Protein AF-A0A2X0QUR0-F1 (afdb_monomer_lite)

Sequence (118 aa):
MVNDTKPKPYYELASIKTLVNLDQFFVVNRRANNNLQDLDWDLHKLKCFILALKEEHFVNTYPECEINNGHAIINCDGYKMQFDDANLKEDKREGLEFFIKLAISNYSKALIVSFHLS

Structure (mmCIF, N/CA/C/O backbone):
data_AF-A0A2X0QUR0-F1
#
_entry.id   AF-A0A2X0QUR0-F1
#
loop_
_atom_site.group_PDB
_atom_site.id
_atom_site.type_symbol
_atom_site.label_atom_id
_atom_site.label_alt_id
_atom_site.label_comp_id
_atom_site.label_asym_id
_atom_site.label_entity_id
_atom_site.label_seq_id
_atom_site.pdbx_PDB_ins_code
_atom_site.Cartn_x
_atom_site.Cartn_y
_atom_site.Cartn_z
_atom_site.occupancy
_atom_site.B_iso_or_equiv
_atom_site.auth_seq_id
_atom_site.auth_comp_id
_atom_site.auth_asym_id
_atom_site.auth_atom_id
_atom_site.pdbx_PDB_model_num
ATOM 1 N N . MET A 1 1 ? 32.282 -2.288 14.904 1.00 39.50 1 MET A N 1
ATOM 2 C CA . MET A 1 1 ? 31.087 -1.459 15.154 1.00 39.50 1 MET A CA 1
ATOM 3 C C . MET A 1 1 ? 30.214 -1.573 13.920 1.00 39.50 1 MET A C 1
ATOM 5 O O . MET A 1 1 ? 30.566 -1.001 12.899 1.00 39.50 1 MET A O 1
ATOM 9 N N . VAL A 1 2 ? 29.180 -2.415 13.961 1.00 45.94 2 VAL A N 1
ATOM 10 C CA . VAL A 1 2 ? 28.180 -2.458 12.887 1.00 45.94 2 VAL A CA 1
ATOM 11 C C . VAL A 1 2 ? 27.308 -1.231 13.119 1.00 45.94 2 VAL A C 1
ATOM 13 O O . VAL A 1 2 ? 26.718 -1.098 14.186 1.00 45.94 2 VAL A O 1
ATOM 16 N N . ASN A 1 3 ? 27.330 -0.276 12.192 1.00 44.91 3 ASN A N 1
ATOM 17 C CA . ASN A 1 3 ? 26.359 0.808 12.209 1.00 44.91 3 ASN A CA 1
ATOM 18 C C . ASN A 1 3 ? 24.996 0.165 11.936 1.00 44.91 3 ASN A C 1
ATOM 20 O O . ASN A 1 3 ? 24.661 -0.080 10.780 1.00 44.91 3 ASN A O 1
ATOM 24 N N . ASP A 1 4 ? 24.232 -0.118 12.992 1.00 48.44 4 ASP A N 1
ATOM 25 C CA . ASP A 1 4 ? 22.816 -0.499 12.926 1.00 48.44 4 ASP A CA 1
ATOM 26 C C . ASP A 1 4 ? 21.969 0.714 12.503 1.00 48.44 4 ASP A C 1
ATOM 28 O O . ASP A 1 4 ? 21.044 1.162 13.184 1.00 48.44 4 ASP A O 1
ATOM 32 N N . THR A 1 5 ? 22.299 1.303 11.355 1.00 62.56 5 THR A N 1
ATOM 33 C CA . THR A 1 5 ? 21.381 2.185 10.650 1.00 62.56 5 THR A CA 1
ATOM 34 C C . THR A 1 5 ? 20.227 1.324 10.177 1.00 62.56 5 THR A C 1
ATOM 36 O O . THR A 1 5 ? 20.383 0.545 9.236 1.00 62.56 5 THR A O 1
ATOM 39 N N . LYS A 1 6 ? 19.071 1.466 10.840 1.00 66.81 6 LYS A N 1
ATOM 40 C CA . LYS A 1 6 ? 17.803 0.946 10.325 1.00 66.81 6 LYS A CA 1
ATOM 41 C C . LYS A 1 6 ? 17.710 1.274 8.828 1.00 66.81 6 LYS A C 1
ATOM 43 O O . LYS A 1 6 ? 18.043 2.407 8.450 1.00 66.81 6 LYS A O 1
ATOM 48 N N . PRO A 1 7 ? 17.299 0.310 7.988 1.00 84.06 7 PRO A N 1
ATOM 49 C CA . PRO A 1 7 ? 17.156 0.554 6.563 1.00 84.06 7 PRO A CA 1
ATOM 50 C C . PRO A 1 7 ? 16.227 1.749 6.349 1.00 84.06 7 PRO A C 1
ATOM 52 O O . PRO A 1 7 ? 15.282 1.959 7.107 1.00 84.06 7 PRO A O 1
ATOM 55 N N . LYS A 1 8 ? 16.542 2.573 5.353 1.00 90.81 8 LYS A N 1
ATOM 56 C CA . LYS A 1 8 ? 15.657 3.652 4.912 1.00 90.81 8 LYS A CA 1
ATOM 57 C C . LYS A 1 8 ? 14.780 3.127 3.777 1.00 90.81 8 LYS A C 1
ATOM 59 O O . LYS A 1 8 ? 15.281 2.310 3.002 1.00 90.81 8 LYS A O 1
ATOM 64 N N . PRO A 1 9 ? 13.528 3.592 3.662 1.00 95.19 9 PRO A N 1
ATOM 65 C CA . PRO A 1 9 ? 12.679 3.221 2.540 1.00 95.19 9 PRO A CA 1
ATOM 66 C C . PRO A 1 9 ? 13.304 3.662 1.210 1.00 95.19 9 PRO A C 1
ATOM 68 O O . PRO A 1 9 ? 13.986 4.690 1.141 1.00 95.19 9 PRO A O 1
ATOM 71 N N . TYR A 1 10 ? 13.069 2.884 0.155 1.00 94.00 10 TYR A N 1
ATOM 72 C CA . TYR A 1 10 ? 13.424 3.243 -1.218 1.00 94.00 10 TYR A CA 1
ATOM 73 C C . TYR A 1 10 ? 12.603 4.424 -1.735 1.00 94.00 10 TYR A C 1
ATOM 75 O O . TYR A 1 10 ? 13.085 5.184 -2.577 1.00 94.00 10 TYR A O 1
ATOM 83 N N . TYR A 1 11 ? 11.370 4.568 -1.249 1.00 93.06 11 TYR A N 1
ATOM 84 C CA . TYR A 1 11 ? 10.418 5.570 -1.699 1.00 93.06 11 TYR A CA 1
ATOM 85 C C . TYR A 1 11 ? 9.924 6.413 -0.526 1.00 93.06 11 TYR A C 1
ATOM 87 O O . TYR A 1 11 ? 9.582 5.907 0.540 1.00 93.06 11 TYR A O 1
ATOM 95 N N . GLU A 1 12 ? 9.822 7.723 -0.730 1.00 93.75 12 GLU A N 1
ATOM 96 C CA . GLU A 1 12 ? 9.197 8.593 0.263 1.00 93.75 12 GLU A CA 1
ATOM 97 C C . GLU A 1 12 ? 7.703 8.273 0.385 1.00 93.75 12 GLU A C 1
ATOM 99 O O . GLU A 1 12 ? 6.976 8.253 -0.618 1.00 93.75 12 GLU A O 1
ATOM 104 N N . LEU A 1 13 ? 7.205 8.104 1.613 1.00 93.38 13 LEU A N 1
ATOM 105 C CA . LEU A 1 13 ? 5.796 7.786 1.835 1.00 93.38 13 LEU A CA 1
ATOM 106 C C . LEU A 1 13 ? 4.873 8.893 1.305 1.00 93.38 13 LEU A C 1
ATOM 108 O O . LEU A 1 13 ? 3.792 8.609 0.791 1.00 93.38 13 LEU A O 1
ATOM 112 N N . ALA A 1 14 ? 5.307 10.155 1.363 1.00 93.75 14 ALA A N 1
ATOM 113 C CA . ALA A 1 14 ? 4.585 11.284 0.773 1.00 93.75 14 ALA A CA 1
ATOM 114 C C . ALA A 1 14 ? 4.371 11.119 -0.744 1.00 93.75 14 ALA A C 1
ATOM 116 O O . ALA A 1 14 ? 3.282 11.404 -1.255 1.00 93.75 14 ALA A O 1
ATOM 117 N N . SER A 1 15 ? 5.374 10.598 -1.457 1.00 92.50 15 SER A N 1
ATOM 118 C CA . SER A 1 15 ? 5.276 10.310 -2.890 1.00 92.50 15 SER A CA 1
ATOM 119 C C . SER A 1 15 ? 4.277 9.183 -3.155 1.00 92.50 15 SER A C 1
ATOM 121 O O . SER A 1 15 ? 3.400 9.326 -4.007 1.00 92.50 15 SER A O 1
ATOM 123 N N . ILE A 1 16 ? 4.327 8.103 -2.367 1.00 92.44 16 ILE A N 1
ATOM 124 C CA . ILE A 1 16 ? 3.357 6.998 -2.445 1.00 92.44 16 ILE A CA 1
ATOM 125 C C . ILE A 1 16 ? 1.927 7.515 -2.227 1.00 92.44 16 ILE A C 1
ATOM 127 O O . ILE A 1 16 ? 1.039 7.258 -3.040 1.00 92.44 16 ILE A O 1
ATOM 131 N N . LYS A 1 17 ? 1.699 8.286 -1.159 1.00 92.62 17 LYS A N 1
ATOM 132 C CA . LYS A 1 17 ? 0.378 8.843 -0.833 1.00 92.62 17 LYS A CA 1
ATOM 133 C C . LYS A 1 17 ? -0.142 9.783 -1.913 1.00 92.62 17 LYS A C 1
ATOM 135 O O . LYS A 1 17 ? -1.335 9.776 -2.203 1.00 92.62 17 LYS A O 1
ATOM 140 N N . THR A 1 18 ? 0.738 10.566 -2.532 1.00 92.00 18 THR A N 1
ATOM 141 C CA . THR A 1 18 ? 0.374 11.425 -3.667 1.00 92.00 18 THR A CA 1
ATOM 142 C C . THR A 1 18 ? -0.147 10.590 -4.835 1.00 92.00 18 THR A C 1
ATOM 144 O O . THR A 1 18 ? -1.208 10.893 -5.374 1.00 92.00 18 THR A O 1
ATOM 147 N N . LEU A 1 19 ? 0.538 9.498 -5.185 1.00 90.94 19 LEU A N 1
ATOM 148 C CA . LEU A 1 19 ? 0.106 8.596 -6.257 1.00 90.94 19 LEU A CA 1
ATOM 149 C C . LEU A 1 19 ? -1.233 7.920 -5.940 1.00 90.94 19 LEU A C 1
ATOM 151 O O . LEU A 1 19 ? -2.114 7.874 -6.794 1.00 90.94 19 LEU A O 1
ATOM 155 N N . VAL A 1 20 ? -1.423 7.469 -4.700 1.00 90.88 20 VAL A N 1
ATOM 156 C CA . VAL A 1 20 ? -2.686 6.868 -4.245 1.00 90.88 20 VAL A CA 1
ATOM 157 C C . VAL A 1 20 ? -3.841 7.874 -4.261 1.00 90.88 20 VAL A C 1
ATOM 159 O O . VAL A 1 20 ? -4.948 7.538 -4.677 1.00 90.88 20 VAL A O 1
ATOM 162 N N . ASN A 1 21 ? -3.605 9.128 -3.866 1.00 90.19 21 ASN A N 1
ATOM 163 C CA . ASN A 1 21 ? -4.620 10.182 -3.945 1.00 90.19 21 ASN A CA 1
ATOM 164 C C . ASN A 1 21 ? -5.055 10.479 -5.384 1.00 90.19 21 ASN A C 1
ATOM 166 O O . ASN A 1 21 ? -6.229 10.766 -5.600 1.00 90.19 21 ASN A O 1
ATOM 170 N N . LEU A 1 22 ? -4.136 10.367 -6.346 1.00 89.38 22 LEU A N 1
ATOM 171 C CA . LEU A 1 22 ? -4.403 10.517 -7.779 1.00 89.38 22 LEU A CA 1
ATOM 172 C C . LEU A 1 22 ? -4.997 9.255 -8.431 1.00 89.38 22 LEU A C 1
ATOM 174 O O . LEU A 1 22 ? -5.093 9.210 -9.656 1.00 89.38 22 LEU A O 1
ATOM 178 N N . ASP A 1 23 ? -5.329 8.225 -7.643 1.00 86.62 23 ASP A N 1
ATOM 179 C CA . ASP A 1 23 ? -5.770 6.903 -8.113 1.00 86.62 23 ASP A CA 1
ATOM 180 C C . ASP A 1 23 ? -4.776 6.253 -9.098 1.00 86.62 23 ASP A C 1
ATOM 182 O O . ASP A 1 23 ? -5.123 5.441 -9.951 1.00 86.62 23 ASP A O 1
ATOM 186 N N . GLN A 1 24 ? -3.493 6.598 -8.956 1.00 86.38 24 GLN A N 1
ATOM 187 C CA . GLN A 1 24 ? -2.373 6.065 -9.729 1.00 86.38 24 GLN A CA 1
ATOM 188 C C . GLN A 1 24 ? -1.704 4.923 -8.960 1.00 86.38 24 GLN A C 1
ATOM 190 O O . GLN A 1 24 ? -0.502 4.973 -8.679 1.00 86.38 24 GLN A O 1
ATOM 195 N N . PHE A 1 25 ? -2.501 3.914 -8.593 1.00 83.38 25 PHE A N 1
ATOM 196 C CA . PHE A 1 25 ? -2.021 2.707 -7.930 1.00 83.38 25 PHE A CA 1
ATOM 197 C C . PHE A 1 25 ? -2.761 1.443 -8.382 1.00 83.38 25 PHE A C 1
ATOM 199 O O . PHE A 1 25 ? -3.916 1.509 -8.796 1.00 83.38 25 PHE A O 1
ATOM 206 N N . PHE A 1 26 ? -2.105 0.284 -8.290 1.00 82.75 26 PHE A N 1
ATOM 207 C CA . PHE A 1 26 ? -2.729 -1.002 -8.608 1.00 82.75 26 PHE A CA 1
ATOM 208 C C . PHE A 1 26 ? -2.061 -2.193 -7.911 1.00 82.75 26 PHE A C 1
ATOM 210 O O . PHE A 1 26 ? -0.945 -2.110 -7.395 1.00 82.75 26 PHE A O 1
ATOM 217 N N . VAL A 1 27 ? -2.770 -3.321 -7.909 1.00 80.19 27 VAL A N 1
ATOM 218 C CA . VAL A 1 27 ? -2.339 -4.594 -7.319 1.00 80.19 27 VAL A CA 1
ATOM 219 C C . VAL A 1 27 ? -1.673 -5.446 -8.398 1.00 80.19 27 VAL A C 1
ATOM 221 O O . VAL A 1 27 ? -2.288 -5.722 -9.426 1.00 80.19 27 VAL A O 1
ATOM 224 N N . VAL A 1 28 ? -0.414 -5.856 -8.194 1.00 75.06 28 VAL A N 1
ATOM 225 C CA . VAL A 1 28 ? 0.398 -6.454 -9.278 1.00 75.06 28 VAL A CA 1
ATOM 226 C C . VAL A 1 28 ? 0.478 -7.970 -9.289 1.00 75.06 28 VAL A C 1
ATOM 228 O O . VAL A 1 28 ? 0.913 -8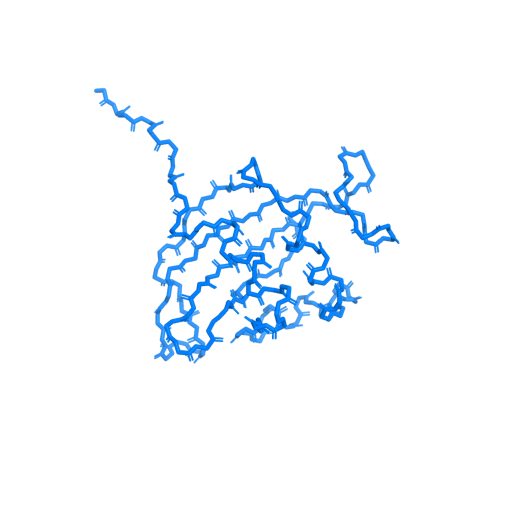.544 -10.287 1.00 75.06 28 VAL A O 1
ATOM 231 N N . ASN A 1 29 ? 0.120 -8.648 -8.201 1.00 73.06 29 ASN A N 1
ATOM 232 C CA . ASN A 1 29 ? 0.185 -10.102 -8.183 1.00 73.06 29 ASN A CA 1
ATOM 233 C C . ASN A 1 29 ? -1.111 -10.736 -7.694 1.00 73.06 29 ASN A C 1
ATOM 235 O O . ASN A 1 29 ? -1.859 -10.197 -6.877 1.00 73.06 29 ASN A O 1
ATOM 239 N N . ARG A 1 30 ? -1.354 -11.939 -8.223 1.00 78.19 30 ARG A N 1
ATOM 240 C CA . ARG A 1 30 ? -2.519 -12.753 -7.881 1.00 78.19 30 ARG A CA 1
ATOM 241 C C . ARG A 1 30 ? -2.605 -12.995 -6.378 1.00 78.19 30 ARG A C 1
ATOM 243 O O . ARG A 1 30 ? -3.699 -13.033 -5.846 1.00 78.19 30 ARG A O 1
ATOM 250 N N . ARG A 1 31 ? -1.465 -13.116 -5.691 1.00 81.50 31 ARG A N 1
ATOM 251 C CA . ARG A 1 31 ? -1.423 -13.325 -4.241 1.00 81.50 31 ARG A CA 1
ATOM 252 C C . ARG A 1 31 ? -1.982 -12.134 -3.464 1.00 81.50 31 ARG A C 1
ATOM 254 O O . ARG A 1 31 ? -2.825 -12.341 -2.610 1.00 81.50 31 ARG A O 1
ATOM 261 N N . ALA A 1 32 ? -1.559 -10.911 -3.767 1.00 81.44 32 ALA A N 1
ATOM 262 C CA . ALA A 1 32 ? -2.100 -9.708 -3.144 1.00 81.44 32 ALA A CA 1
ATOM 263 C C . ALA A 1 32 ? -3.586 -9.546 -3.474 1.00 81.44 32 ALA A C 1
ATOM 265 O O . ALA A 1 32 ? -4.362 -9.214 -2.590 1.00 81.44 32 ALA A O 1
ATOM 266 N N . ASN A 1 33 ? -3.994 -9.849 -4.711 1.00 83.44 33 ASN A N 1
ATOM 267 C CA . ASN A 1 33 ? -5.405 -9.805 -5.087 1.00 83.44 33 ASN A CA 1
ATOM 268 C C . ASN A 1 33 ? -6.248 -10.845 -4.329 1.00 83.44 33 ASN A C 1
ATOM 270 O O . ASN A 1 33 ? -7.309 -10.509 -3.820 1.00 83.44 33 ASN A O 1
ATOM 274 N N . ASN A 1 34 ? -5.760 -12.082 -4.206 1.00 85.94 34 ASN A N 1
ATOM 275 C CA . ASN A 1 34 ? -6.410 -13.122 -3.408 1.00 85.94 34 ASN A CA 1
ATOM 276 C C . ASN A 1 34 ? -6.495 -12.700 -1.938 1.00 85.94 34 ASN A C 1
ATOM 278 O O . ASN A 1 34 ? -7.558 -12.788 -1.351 1.00 85.94 34 ASN A O 1
ATOM 282 N N . ASN A 1 35 ? -5.414 -12.166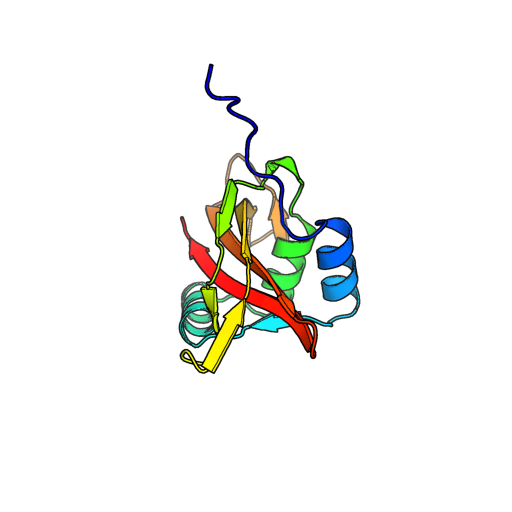 -1.368 1.00 85.38 35 ASN A N 1
ATOM 283 C CA . ASN A 1 35 ? -5.408 -11.739 0.028 1.00 85.38 35 ASN A CA 1
ATOM 284 C C . ASN A 1 35 ? -6.384 -10.579 0.286 1.00 85.38 35 ASN A C 1
ATOM 286 O O . ASN A 1 35 ? -6.987 -10.523 1.349 1.00 85.38 35 ASN A O 1
ATOM 290 N N . LEU A 1 36 ? -6.562 -9.659 -0.670 1.00 86.25 36 LEU A N 1
ATOM 291 C CA . LEU A 1 36 ? -7.597 -8.624 -0.572 1.00 86.25 36 LEU A CA 1
ATOM 292 C C . LEU A 1 36 ? -9.002 -9.232 -0.606 1.00 86.25 36 LEU A C 1
ATOM 294 O O . LEU A 1 36 ? -9.850 -8.823 0.177 1.00 86.25 36 LEU A O 1
ATOM 298 N N . GLN A 1 37 ? -9.236 -10.224 -1.470 1.00 87.31 37 GLN A N 1
ATOM 299 C CA . GLN A 1 37 ? -10.509 -10.950 -1.513 1.00 87.31 37 GLN A CA 1
ATOM 300 C C . GLN A 1 37 ? -10.772 -11.718 -0.213 1.00 87.31 37 GLN A C 1
ATOM 302 O O . GLN A 1 37 ? -11.875 -11.641 0.316 1.00 87.31 37 GLN A O 1
ATOM 307 N N . ASP A 1 38 ? -9.761 -12.400 0.326 1.00 87.31 38 ASP A N 1
ATOM 308 C CA . ASP A 1 38 ? -9.851 -13.155 1.580 1.00 87.31 38 ASP A CA 1
ATOM 309 C C . ASP A 1 38 ? -10.165 -12.241 2.778 1.00 87.31 38 ASP A C 1
ATOM 311 O O . ASP A 1 38 ? -10.799 -12.671 3.739 1.00 87.31 38 ASP A O 1
ATOM 315 N N . LEU A 1 39 ? -9.743 -10.974 2.712 1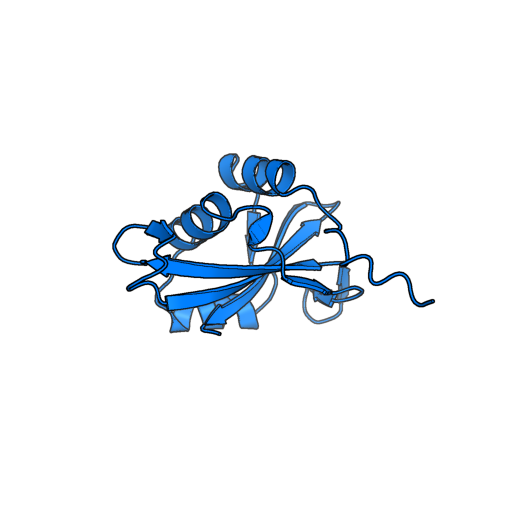.00 85.31 39 LEU A N 1
ATOM 316 C CA . LEU A 1 39 ? -10.014 -9.948 3.720 1.00 85.31 39 LEU A CA 1
ATOM 317 C C . LEU A 1 39 ? -11.304 -9.153 3.460 1.00 85.31 39 LEU A C 1
ATOM 319 O O . LEU A 1 39 ? -11.653 -8.299 4.270 1.00 85.31 39 LEU A O 1
ATOM 323 N N . ASP A 1 40 ? -12.009 -9.403 2.353 1.00 88.19 40 ASP A N 1
ATOM 324 C CA . ASP A 1 40 ? -13.149 -8.594 1.892 1.00 88.19 40 ASP A CA 1
ATOM 325 C C . ASP A 1 40 ? -12.804 -7.090 1.778 1.00 88.19 40 ASP A C 1
ATOM 327 O O . ASP A 1 40 ? -13.531 -6.175 2.199 1.00 88.19 40 ASP A O 1
ATOM 331 N N . TRP A 1 41 ? -11.609 -6.825 1.244 1.00 88.56 41 TRP A N 1
ATOM 332 C CA . TRP A 1 41 ? -11.099 -5.486 0.985 1.00 88.56 41 TRP A CA 1
ATOM 333 C C . TRP A 1 41 ? -11.282 -5.091 -0.473 1.00 88.56 41 TRP A C 1
ATOM 335 O O . TRP A 1 41 ? -10.811 -5.759 -1.394 1.00 88.56 41 TRP A O 1
ATOM 345 N N . ASP A 1 42 ? -11.906 -3.935 -0.675 1.00 88.06 42 ASP A N 1
ATOM 346 C CA . ASP A 1 42 ? -11.955 -3.267 -1.965 1.00 88.06 42 ASP A CA 1
ATOM 347 C C . ASP A 1 42 ? -10.778 -2.286 -2.136 1.00 88.06 42 ASP A C 1
ATOM 349 O O . ASP A 1 42 ? -9.956 -2.055 -1.239 1.00 88.06 42 ASP A O 1
ATOM 353 N N . LEU A 1 43 ? -10.688 -1.677 -3.322 1.00 86.00 43 LEU A N 1
ATOM 354 C CA . LEU A 1 43 ? -9.658 -0.675 -3.609 1.00 86.00 43 LEU A CA 1
ATOM 355 C C . LEU A 1 43 ? -9.789 0.577 -2.727 1.00 86.00 43 LEU A C 1
ATOM 357 O O . LEU A 1 43 ? -8.790 1.259 -2.499 1.00 86.00 43 LEU A O 1
ATOM 361 N N . HIS A 1 44 ? -10.988 0.886 -2.225 1.00 90.19 44 HIS A N 1
ATOM 362 C CA . HIS A 1 44 ? -11.215 2.050 -1.375 1.00 90.19 44 HIS A CA 1
ATOM 363 C C . HIS A 1 44 ? -10.610 1.850 0.018 1.00 90.19 44 HIS A C 1
ATOM 365 O O . HIS A 1 44 ? -9.817 2.684 0.457 1.00 90.19 44 HIS A O 1
ATOM 371 N N . LYS A 1 45 ? -10.895 0.720 0.675 1.00 91.00 45 LYS A N 1
ATOM 372 C CA . LYS A 1 45 ? -10.276 0.330 1.952 1.00 91.00 45 LYS A CA 1
ATOM 373 C C . LYS A 1 45 ? -8.757 0.301 1.840 1.00 91.00 45 LYS A C 1
ATOM 375 O O . LYS A 1 45 ? -8.063 0.875 2.677 1.00 91.00 45 LYS A O 1
ATOM 380 N N . LEU A 1 46 ? -8.239 -0.276 0.757 1.00 90.56 46 LEU A N 1
ATOM 381 C CA . LEU A 1 46 ? -6.804 -0.328 0.489 1.00 90.56 46 LEU A CA 1
ATOM 382 C C . LEU A 1 46 ? -6.182 1.068 0.334 1.00 90.56 46 LEU A C 1
ATOM 384 O O . LEU A 1 46 ? -5.120 1.344 0.894 1.00 90.56 46 LEU A O 1
ATOM 388 N N . LYS A 1 47 ? -6.863 1.974 -0.377 1.00 91.44 47 LYS A N 1
ATOM 389 C CA . LYS A 1 47 ? -6.476 3.387 -0.472 1.00 91.44 47 LYS A CA 1
ATOM 390 C C . LYS A 1 47 ? -6.441 4.038 0.911 1.00 91.44 47 LYS A C 1
ATOM 392 O O . LYS A 1 47 ? -5.429 4.644 1.258 1.00 91.44 47 LYS A O 1
ATOM 397 N N . CYS A 1 48 ? -7.489 3.881 1.718 1.00 93.38 48 CYS A N 1
ATOM 398 C CA . CYS A 1 48 ? -7.539 4.409 3.083 1.00 93.38 48 CYS A CA 1
ATOM 399 C C . CYS A 1 48 ? -6.399 3.871 3.956 1.00 93.38 48 CYS A C 1
ATOM 401 O O . CYS A 1 48 ? -5.741 4.655 4.639 1.00 93.38 48 CYS A O 1
ATOM 403 N N . PHE A 1 49 ? -6.101 2.573 3.868 1.00 94.06 49 PHE A N 1
ATOM 404 C CA . PHE A 1 49 ? -4.983 1.957 4.579 1.00 94.06 49 PHE A CA 1
ATOM 405 C C . PHE A 1 49 ? -3.646 2.614 4.218 1.00 94.06 49 PHE A C 1
ATOM 407 O O . PHE A 1 49 ? -2.918 3.068 5.101 1.00 94.06 49 PHE A O 1
ATOM 414 N N . ILE A 1 50 ? -3.335 2.736 2.923 1.00 94.06 50 ILE A N 1
ATOM 415 C CA . ILE A 1 50 ? -2.068 3.336 2.472 1.00 94.06 50 ILE A CA 1
ATOM 416 C C . ILE A 1 50 ? -1.983 4.815 2.877 1.00 94.06 50 ILE A C 1
ATOM 418 O O . ILE A 1 50 ? -0.926 5.294 3.292 1.00 94.06 50 ILE A O 1
ATOM 422 N N . LEU A 1 51 ? -3.096 5.550 2.804 1.00 93.94 51 LEU A N 1
ATOM 423 C CA . LEU A 1 51 ? -3.149 6.951 3.222 1.00 93.94 51 LEU A CA 1
ATOM 424 C C . LEU A 1 51 ? -2.990 7.128 4.739 1.00 93.94 51 LEU A C 1
ATOM 426 O O . LEU A 1 51 ? -2.447 8.152 5.168 1.00 93.94 51 LEU A O 1
ATOM 430 N N . ALA A 1 52 ? -3.392 6.141 5.540 1.00 95.44 52 ALA A N 1
ATOM 431 C CA . ALA A 1 52 ? -3.218 6.132 6.990 1.00 95.44 52 ALA A CA 1
ATOM 432 C C . ALA A 1 52 ? -1.786 5.783 7.439 1.00 95.44 52 ALA A C 1
ATOM 434 O O . ALA A 1 52 ? -1.411 6.120 8.562 1.00 95.44 52 ALA A O 1
ATOM 435 N N . LEU A 1 53 ? -0.953 5.191 6.570 1.00 95.81 53 LEU A N 1
ATOM 436 C CA . LEU A 1 53 ? 0.435 4.855 6.906 1.00 95.81 53 LEU A CA 1
ATOM 437 C C . LEU A 1 53 ? 1.241 6.074 7.379 1.00 95.81 53 LEU A C 1
ATOM 439 O O . LEU A 1 53 ? 1.058 7.193 6.902 1.00 95.81 53 LEU A O 1
ATOM 443 N N . LYS A 1 54 ? 2.197 5.857 8.275 1.00 96.06 54 LYS A N 1
ATOM 444 C CA . LYS A 1 54 ? 3.158 6.856 8.754 1.00 96.06 54 LYS A CA 1
ATOM 445 C C . LYS A 1 54 ? 4.568 6.302 8.599 1.00 96.06 54 LYS A C 1
ATOM 447 O O . LYS A 1 54 ? 4.743 5.093 8.481 1.00 96.06 54 LYS A O 1
ATOM 452 N N . GLU A 1 55 ? 5.574 7.170 8.648 1.00 94.56 55 GLU A N 1
ATOM 453 C CA . GLU A 1 55 ? 6.982 6.745 8.570 1.00 94.56 55 GLU A CA 1
ATOM 454 C C . GLU A 1 55 ? 7.351 5.751 9.688 1.00 94.56 55 GLU A C 1
ATOM 456 O O . GLU A 1 55 ? 8.148 4.845 9.473 1.00 94.56 55 GLU A O 1
ATOM 461 N N . GLU A 1 56 ? 6.718 5.851 10.865 1.00 94.81 56 GLU A N 1
ATOM 462 C CA . GLU A 1 56 ? 6.919 4.901 11.972 1.00 94.81 56 GLU A CA 1
ATOM 463 C C . GLU A 1 56 ? 6.426 3.476 11.669 1.00 94.81 56 GLU A C 1
ATOM 465 O O . GLU A 1 56 ? 6.849 2.535 12.336 1.00 94.81 56 GLU A O 1
ATOM 470 N N . HIS A 1 57 ? 5.568 3.305 10.657 1.00 96.19 57 HIS A N 1
ATOM 471 C CA . HIS A 1 57 ? 5.066 2.000 10.216 1.00 96.19 57 HIS A CA 1
ATOM 472 C C . HIS A 1 57 ? 6.043 1.280 9.284 1.00 96.19 57 HIS A C 1
ATOM 474 O O . HIS A 1 57 ? 5.791 0.133 8.917 1.00 96.19 57 HIS A O 1
ATOM 480 N N . PHE A 1 58 ? 7.128 1.934 8.858 1.00 96.12 58 PHE A N 1
ATOM 481 C CA . PHE A 1 58 ? 8.144 1.306 8.025 1.00 96.12 58 PHE A CA 1
ATOM 482 C C . PHE A 1 58 ? 8.853 0.185 8.797 1.00 96.12 58 PHE A C 1
ATOM 484 O O . PHE A 1 58 ? 9.364 0.389 9.900 1.00 96.12 58 PHE A O 1
ATOM 491 N N . VAL A 1 59 ? 8.907 -1.002 8.192 1.00 94.06 59 VAL A N 1
ATOM 492 C CA . VAL A 1 59 ? 9.514 -2.194 8.796 1.00 94.06 59 VAL A CA 1
ATOM 493 C C . VAL A 1 59 ? 10.878 -2.472 8.185 1.00 94.06 59 VAL A C 1
ATOM 495 O O . VAL A 1 59 ? 11.873 -2.569 8.902 1.00 94.06 59 VAL A O 1
ATOM 498 N N . ASN A 1 60 ? 10.920 -2.660 6.865 1.00 94.75 60 ASN A N 1
ATOM 499 C CA . ASN A 1 60 ? 12.127 -3.066 6.158 1.00 94.75 60 ASN A CA 1
ATOM 500 C C . ASN A 1 60 ? 12.004 -2.812 4.652 1.00 94.75 60 ASN A C 1
ATOM 502 O O . ASN A 1 60 ? 10.902 -2.697 4.111 1.00 94.75 60 ASN A O 1
ATOM 506 N N . THR A 1 61 ? 13.145 -2.805 3.975 1.00 94.69 61 THR A N 1
ATOM 507 C CA . THR A 1 61 ? 13.231 -2.887 2.524 1.00 94.69 61 THR A CA 1
ATOM 508 C C . THR A 1 61 ? 13.248 -4.346 2.063 1.00 94.69 61 THR A C 1
ATOM 510 O O . THR A 1 61 ? 13.781 -5.237 2.724 1.00 94.69 61 THR A O 1
ATOM 513 N N . TYR A 1 62 ? 12.655 -4.599 0.902 1.00 92.12 62 TYR A N 1
ATOM 514 C CA . TYR A 1 62 ? 12.645 -5.893 0.229 1.00 92.12 62 TYR A CA 1
ATOM 515 C C . TYR A 1 62 ? 13.157 -5.684 -1.199 1.00 92.12 62 TYR A C 1
ATOM 517 O O . TYR A 1 62 ? 12.361 -5.372 -2.092 1.00 92.12 62 TYR A O 1
ATOM 525 N N . PRO A 1 63 ? 14.479 -5.781 -1.419 1.00 91.19 63 PRO A N 1
ATOM 526 C CA . PRO A 1 63 ? 15.043 -5.652 -2.752 1.00 91.19 63 PRO A CA 1
ATOM 527 C C . PRO A 1 63 ? 14.594 -6.807 -3.646 1.00 91.19 63 PRO A C 1
ATOM 529 O O . PRO A 1 63 ? 14.229 -7.879 -3.165 1.00 91.19 63 PRO A O 1
ATOM 532 N N . GLU A 1 64 ? 14.649 -6.564 -4.949 1.00 88.31 64 GLU A N 1
ATOM 533 C CA . GLU A 1 64 ? 14.539 -7.599 -5.978 1.00 88.31 64 GLU A CA 1
ATOM 534 C C . GLU A 1 64 ? 13.262 -8.465 -5.916 1.00 88.31 64 GLU A C 1
ATOM 536 O O . GLU A 1 64 ? 13.269 -9.653 -6.233 1.00 88.31 64 GLU A O 1
ATOM 541 N N . CYS A 1 65 ? 12.129 -7.874 -5.530 1.00 86.31 65 CYS A N 1
ATOM 542 C CA . CYS A 1 65 ? 10.852 -8.576 -5.530 1.00 86.31 65 CYS A CA 1
ATOM 543 C C . CYS A 1 65 ? 10.354 -8.816 -6.959 1.00 86.31 65 CYS A C 1
ATOM 545 O O . CYS A 1 65 ? 10.238 -7.889 -7.763 1.00 86.31 65 CYS A O 1
ATOM 547 N N . GLU A 1 66 ? 9.981 -10.057 -7.249 1.00 83.31 66 GLU A N 1
ATOM 548 C CA . GLU A 1 66 ? 9.376 -10.437 -8.520 1.00 83.31 66 GLU A CA 1
ATOM 549 C C . GLU A 1 66 ? 7.929 -9.936 -8.637 1.00 83.31 66 GLU A C 1
ATOM 551 O O . GLU A 1 66 ? 7.092 -10.133 -7.750 1.00 83.31 66 GLU A O 1
ATOM 556 N N . ILE A 1 67 ? 7.615 -9.325 -9.777 1.00 79.31 67 ILE A N 1
ATOM 557 C CA . ILE A 1 67 ? 6.271 -8.878 -10.159 1.00 79.31 67 ILE A CA 1
ATOM 558 C C . ILE A 1 67 ? 5.899 -9.435 -11.535 1.00 79.31 67 ILE A C 1
ATOM 560 O O . ILE A 1 67 ? 6.749 -9.952 -12.262 1.00 79.31 67 ILE A O 1
ATOM 564 N N . ASN A 1 68 ? 4.613 -9.347 -11.897 1.00 74.44 68 ASN A N 1
ATOM 565 C CA . ASN A 1 68 ? 4.089 -9.864 -13.164 1.00 74.44 68 ASN A CA 1
ATOM 566 C C . ASN A 1 68 ? 4.482 -11.334 -13.410 1.00 74.44 68 ASN A C 1
ATOM 568 O O . ASN A 1 68 ? 4.920 -11.665 -14.501 1.00 74.44 68 ASN A O 1
ATOM 572 N N . ASN A 1 69 ? 4.367 -12.206 -12.398 1.00 71.94 69 ASN A N 1
ATOM 573 C CA . ASN A 1 69 ? 4.766 -13.624 -12.457 1.00 71.94 69 ASN A CA 1
ATOM 574 C C . ASN A 1 69 ? 6.252 -13.859 -12.822 1.00 71.94 69 ASN A C 1
ATOM 576 O O . ASN A 1 69 ? 6.557 -14.765 -13.591 1.00 71.94 69 ASN A O 1
ATOM 580 N N . GLY A 1 70 ? 7.167 -13.039 -12.294 1.00 73.56 70 GLY A N 1
ATOM 581 C CA . GLY A 1 70 ? 8.617 -13.206 -12.482 1.00 73.56 70 GLY A CA 1
ATOM 582 C C . GLY A 1 70 ? 9.196 -12.483 -13.701 1.00 73.56 70 GLY A C 1
ATOM 583 O O . GLY A 1 70 ? 10.398 -12.524 -13.933 1.00 73.56 70 GLY A O 1
ATOM 584 N N . HIS A 1 71 ? 8.368 -11.781 -14.478 1.00 77.88 71 HIS A N 1
ATOM 585 C CA . HIS A 1 71 ? 8.813 -11.077 -15.686 1.00 77.88 71 HIS A CA 1
ATOM 586 C C . HIS A 1 71 ? 9.498 -9.730 -15.413 1.00 77.88 71 HIS A C 1
ATOM 588 O O . HIS A 1 71 ? 10.121 -9.165 -16.312 1.00 77.88 71 HIS A O 1
ATOM 594 N N . ALA A 1 72 ? 9.368 -9.189 -14.203 1.00 82.62 72 ALA A N 1
ATOM 595 C CA . ALA A 1 72 ? 10.052 -7.971 -13.798 1.00 82.62 72 ALA A CA 1
ATOM 596 C C . ALA A 1 72 ? 10.429 -8.018 -12.317 1.00 82.62 72 ALA A C 1
ATOM 598 O O . ALA A 1 72 ? 9.798 -8.708 -11.517 1.00 82.62 72 ALA A O 1
ATOM 599 N N . ILE A 1 73 ? 11.458 -7.248 -11.977 1.00 86.75 73 ILE A N 1
ATOM 600 C CA . ILE A 1 73 ? 12.023 -7.136 -10.637 1.00 86.75 73 ILE A CA 1
ATOM 601 C C . ILE A 1 73 ? 11.816 -5.702 -10.153 1.00 86.75 73 ILE A C 1
ATOM 603 O O . ILE A 1 73 ? 12.044 -4.752 -10.906 1.00 86.75 73 ILE A O 1
ATOM 607 N N . ILE A 1 74 ? 11.385 -5.536 -8.905 1.00 88.44 74 ILE A N 1
ATOM 608 C CA . ILE A 1 74 ? 11.208 -4.225 -8.286 1.00 88.44 74 ILE A CA 1
ATOM 609 C C . ILE A 1 74 ? 11.601 -4.238 -6.810 1.00 88.44 74 ILE A C 1
ATOM 611 O O . ILE A 1 74 ? 11.382 -5.208 -6.089 1.00 88.44 74 ILE A O 1
ATOM 615 N N . ASN A 1 75 ? 12.155 -3.128 -6.341 1.00 91.81 75 ASN A N 1
ATOM 616 C CA . ASN A 1 75 ? 12.413 -2.928 -4.924 1.00 91.81 75 ASN A CA 1
ATOM 617 C C . ASN A 1 75 ? 11.120 -2.523 -4.214 1.00 91.81 75 ASN A C 1
ATOM 619 O O . ASN A 1 75 ? 10.339 -1.746 -4.755 1.00 91.81 75 ASN A O 1
ATOM 623 N N . CYS A 1 76 ? 10.885 -3.053 -3.018 1.00 92.06 76 CYS A N 1
ATOM 624 C CA . CYS A 1 76 ? 9.684 -2.758 -2.242 1.00 92.06 76 CYS A CA 1
ATOM 625 C C . CYS A 1 76 ? 10.034 -2.246 -0.849 1.00 92.06 76 CYS A C 1
ATOM 627 O O . CYS A 1 76 ? 10.998 -2.700 -0.237 1.00 92.06 76 CYS A O 1
ATOM 629 N N . ASP A 1 77 ? 9.167 -1.397 -0.317 1.00 94.94 77 ASP A N 1
ATOM 630 C CA . ASP A 1 77 ? 9.152 -0.989 1.080 1.00 94.94 77 ASP A CA 1
ATOM 631 C C . ASP A 1 77 ? 8.008 -1.702 1.798 1.00 94.94 77 ASP A C 1
ATOM 633 O O . ASP A 1 77 ? 6.870 -1.731 1.320 1.00 94.94 77 ASP A O 1
ATOM 637 N N . GLY A 1 78 ? 8.318 -2.333 2.928 1.00 94.94 78 GLY A N 1
ATOM 638 C CA . GLY A 1 78 ? 7.332 -2.999 3.767 1.00 94.94 78 GLY A CA 1
ATOM 639 C C . GLY A 1 78 ? 6.865 -2.105 4.901 1.00 94.94 78 GLY A C 1
ATOM 640 O O . GLY A 1 78 ? 7.686 -1.555 5.638 1.00 94.94 78 GLY A O 1
ATOM 641 N N . TYR A 1 79 ? 5.552 -2.038 5.081 1.00 95.69 79 TYR A N 1
ATOM 642 C CA . TYR A 1 79 ? 4.913 -1.307 6.166 1.00 95.69 79 TYR A CA 1
ATOM 643 C C . TYR A 1 79 ? 3.996 -2.227 6.961 1.00 95.69 79 TYR A C 1
ATOM 645 O O . TYR A 1 79 ? 3.382 -3.133 6.395 1.00 95.69 79 TYR A O 1
ATOM 653 N N . LYS A 1 80 ? 3.890 -1.973 8.264 1.00 95.88 80 LYS A N 1
ATOM 654 C CA . LYS A 1 80 ? 3.017 -2.702 9.183 1.00 95.88 80 LYS A CA 1
ATOM 655 C C . LYS A 1 80 ? 2.255 -1.725 10.069 1.00 95.88 80 LYS A C 1
ATOM 657 O O . LYS A 1 80 ? 2.856 -0.819 10.640 1.00 95.88 80 LYS A O 1
ATOM 662 N N . MET A 1 81 ? 0.941 -1.895 10.159 1.00 96.00 81 MET A N 1
ATOM 663 C CA . MET A 1 81 ? 0.055 -0.987 10.887 1.00 96.00 81 MET A CA 1
ATOM 664 C C . MET A 1 81 ? -1.133 -1.759 11.456 1.00 96.00 81 MET A C 1
ATOM 666 O O . MET A 1 81 ? -1.692 -2.613 10.768 1.00 96.00 81 MET A O 1
ATOM 670 N N . GLN A 1 82 ? -1.541 -1.425 12.681 1.00 96.19 82 GLN A N 1
ATOM 671 C CA . GLN A 1 82 ? -2.844 -1.841 13.196 1.00 96.19 82 GLN A CA 1
ATOM 672 C C . GLN A 1 82 ? -3.932 -0.943 12.612 1.00 96.19 82 GLN A C 1
ATOM 674 O O . GLN A 1 82 ? -3.900 0.279 12.781 1.00 96.19 82 GLN A O 1
ATOM 679 N N . PHE A 1 83 ? -4.863 -1.542 11.882 1.00 95.50 83 PHE A N 1
ATOM 680 C CA . PHE A 1 83 ? -5.897 -0.838 11.141 1.00 95.50 83 PHE A CA 1
ATOM 681 C C . PHE A 1 83 ? -7.272 -1.342 11.549 1.00 95.50 83 PHE A C 1
ATOM 683 O O . PHE A 1 83 ? -7.494 -2.540 11.713 1.00 95.50 83 PHE A O 1
ATOM 690 N N . ASP A 1 84 ? -8.179 -0.396 11.735 1.00 93.12 84 ASP A N 1
ATOM 691 C CA . ASP A 1 84 ? -9.585 -0.660 11.971 1.00 93.12 84 ASP A CA 1
ATOM 692 C C . ASP A 1 84 ? -10.342 -0.514 10.650 1.00 93.12 84 ASP A C 1
ATOM 694 O O . ASP A 1 84 ? -10.589 0.595 10.163 1.00 93.12 84 ASP A O 1
ATOM 698 N N . ASP A 1 85 ? -10.720 -1.659 10.089 1.00 86.50 85 ASP A N 1
ATOM 699 C CA . ASP A 1 85 ? -11.436 -1.783 8.821 1.00 86.50 85 ASP A CA 1
ATOM 700 C C . ASP A 1 85 ? -12.826 -1.139 8.855 1.00 86.50 85 ASP A C 1
ATOM 702 O O . ASP A 1 85 ? -13.345 -0.750 7.807 1.00 86.50 85 ASP A O 1
ATOM 706 N N . ALA A 1 86 ? -13.442 -1.018 10.036 1.00 88.94 86 ALA A N 1
ATOM 707 C CA . ALA A 1 86 ? -14.762 -0.418 10.183 1.00 88.94 86 ALA A CA 1
ATOM 708 C C . ALA A 1 86 ? -14.689 1.113 10.123 1.00 88.94 86 ALA A C 1
ATOM 710 O O . ALA A 1 86 ? -15.554 1.7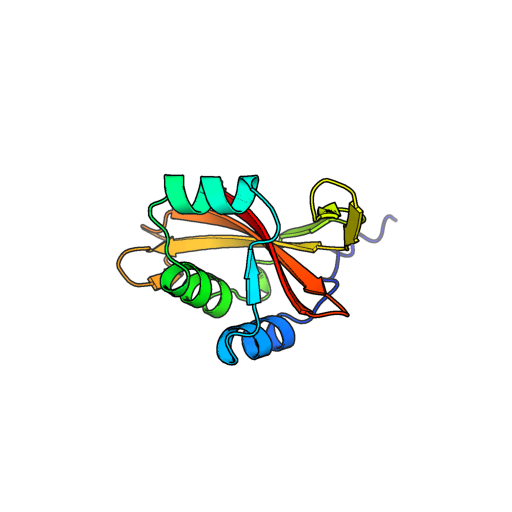53 9.525 1.00 88.94 86 ALA A O 1
ATOM 711 N N . ASN A 1 87 ? -13.647 1.703 10.717 1.00 91.94 87 ASN A N 1
ATOM 712 C CA . ASN A 1 87 ? -13.451 3.156 10.756 1.00 91.94 87 ASN A CA 1
ATOM 713 C C . ASN A 1 87 ? -12.431 3.684 9.733 1.00 91.94 87 ASN A C 1
ATOM 715 O O . ASN A 1 87 ? -12.210 4.896 9.671 1.00 91.94 87 ASN A O 1
ATOM 719 N N . LEU A 1 88 ? -11.819 2.800 8.938 1.00 91.25 88 LEU A N 1
ATOM 720 C CA . LEU A 1 88 ? -10.862 3.107 7.871 1.00 91.25 88 LEU A CA 1
ATOM 721 C C . LEU A 1 88 ? -9.671 3.957 8.338 1.00 91.25 88 LEU A C 1
ATOM 723 O O . LEU A 1 88 ? -9.227 4.876 7.642 1.00 91.25 88 LEU A O 1
ATOM 727 N N . LYS A 1 89 ? -9.156 3.665 9.534 1.00 93.56 89 LYS A N 1
ATOM 728 C CA . LYS A 1 89 ? -8.067 4.421 10.164 1.00 93.56 89 LYS A CA 1
ATOM 729 C C . LYS A 1 89 ? -7.162 3.521 10.995 1.00 93.56 89 LYS A C 1
ATOM 731 O O . LYS A 1 89 ? -7.519 2.404 11.348 1.00 93.56 89 LYS A O 1
ATOM 736 N N . GLU A 1 90 ? -5.988 4.041 11.334 1.00 94.19 90 GLU A N 1
ATOM 737 C CA . GLU A 1 90 ? -5.111 3.401 12.313 1.00 94.19 90 GLU A CA 1
ATOM 738 C C . GLU A 1 90 ? -5.799 3.329 13.687 1.00 94.19 90 GLU A C 1
ATOM 740 O O . GLU A 1 90 ? -6.281 4.348 14.195 1.00 94.19 90 GLU A O 1
ATOM 745 N N . ASP A 1 91 ? -5.797 2.146 14.300 1.00 93.62 91 ASP A N 1
ATOM 746 C CA . ASP A 1 91 ? -6.277 1.925 15.664 1.00 93.62 91 ASP A CA 1
ATOM 747 C C . ASP A 1 91 ? -5.324 0.976 16.398 1.00 93.62 91 ASP A C 1
ATOM 749 O O . ASP A 1 91 ? -5.233 -0.200 16.069 1.00 93.62 91 ASP A O 1
ATOM 753 N N . LYS A 1 92 ? -4.606 1.494 17.403 1.00 91.31 92 LYS A N 1
ATOM 754 C CA . LYS A 1 92 ? -3.604 0.733 18.172 1.00 91.31 92 LYS A CA 1
ATOM 755 C C . LYS A 1 92 ? -4.198 -0.153 19.285 1.00 91.31 92 LYS A C 1
ATOM 757 O O . LYS A 1 92 ? -3.437 -0.710 20.074 1.00 91.31 92 LYS A O 1
ATOM 762 N N . ARG A 1 93 ? -5.524 -0.169 19.466 1.00 90.44 93 ARG A N 1
ATOM 763 C CA . ARG A 1 93 ? -6.201 -0.899 20.554 1.00 90.44 93 ARG A CA 1
ATOM 764 C C . ARG A 1 93 ? -7.007 -2.072 20.027 1.00 90.44 93 ARG A C 1
ATOM 766 O O . ARG A 1 93 ? -6.824 -3.183 20.505 1.00 90.44 93 ARG A O 1
ATOM 773 N N . GLU A 1 94 ? -7.872 -1.795 19.060 1.00 90.69 94 GLU A N 1
ATOM 774 C CA . GLU A 1 94 ? -8.829 -2.769 18.517 1.00 90.69 94 GLU A CA 1
ATOM 775 C C . GLU A 1 94 ? -8.541 -3.105 17.044 1.00 90.69 94 GLU A C 1
ATOM 777 O O . GLU A 1 94 ? -9.210 -3.953 16.457 1.00 90.69 94 GLU A O 1
ATOM 782 N N . GLY A 1 95 ? -7.556 -2.437 16.431 1.00 89.62 95 GLY A N 1
ATOM 783 C CA . GLY A 1 95 ? -7.180 -2.666 15.043 1.00 89.62 95 GLY A CA 1
ATOM 784 C C . GLY A 1 95 ? -6.472 -4.003 14.840 1.00 89.62 95 GLY A C 1
ATOM 785 O O . GLY A 1 95 ? -5.711 -4.478 15.686 1.00 89.62 95 GLY A O 1
ATOM 786 N N . LEU A 1 96 ? -6.687 -4.589 13.667 1.00 92.31 96 LEU A N 1
ATOM 787 C CA . LEU A 1 96 ? -5.977 -5.780 13.226 1.00 92.31 96 LEU A CA 1
ATOM 788 C C . LEU A 1 96 ? -4.645 -5.383 12.590 1.00 92.31 96 LEU A C 1
ATOM 790 O O . LEU A 1 96 ? -4.548 -4.372 11.896 1.00 92.31 96 LEU A O 1
ATOM 794 N N . GLU A 1 97 ? -3.592 -6.156 12.841 1.00 94.69 97 GLU A N 1
ATOM 795 C CA . GLU A 1 97 ? -2.275 -5.852 12.294 1.00 94.69 97 GLU A CA 1
ATOM 796 C C . GLU A 1 97 ? -2.168 -6.323 10.845 1.00 94.69 97 GLU A C 1
ATOM 798 O O . GLU A 1 97 ? -2.213 -7.516 10.553 1.00 94.69 97 GLU A O 1
ATOM 803 N N . PHE A 1 98 ? -1.957 -5.384 9.931 1.00 93.19 98 PHE A N 1
ATOM 804 C CA . PHE A 1 98 ? -1.744 -5.684 8.524 1.00 93.19 98 PHE A CA 1
ATOM 805 C C . PHE A 1 98 ? -0.335 -5.321 8.096 1.00 93.19 98 PHE A C 1
ATOM 807 O O . PHE A 1 98 ? 0.247 -4.334 8.553 1.00 93.19 98 PHE A O 1
ATOM 814 N N . PHE A 1 99 ? 0.177 -6.091 7.143 1.00 93.38 99 PHE A N 1
ATOM 815 C CA . PHE A 1 99 ? 1.428 -5.826 6.460 1.00 93.38 99 PHE A CA 1
ATOM 816 C C . PHE A 1 99 ? 1.197 -5.625 4.965 1.00 93.38 99 PHE A C 1
ATOM 818 O O . PHE A 1 99 ? 0.491 -6.395 4.308 1.00 93.38 99 PHE A O 1
ATOM 825 N N . ILE A 1 100 ? 1.855 -4.608 4.412 1.00 93.19 100 ILE A N 1
ATOM 826 C CA . ILE A 1 100 ? 1.819 -4.276 2.990 1.00 93.19 100 ILE A CA 1
ATOM 827 C C . ILE A 1 100 ? 3.234 -4.090 2.442 1.00 93.19 100 ILE A C 1
ATOM 829 O O . ILE A 1 100 ? 4.104 -3.544 3.116 1.00 93.19 100 ILE A O 1
ATOM 833 N N . LYS A 1 101 ? 3.456 -4.507 1.193 1.00 93.19 101 LYS A N 1
ATOM 834 C CA . LYS A 1 101 ? 4.638 -4.150 0.398 1.00 93.19 101 LYS A CA 1
ATOM 835 C C . LYS A 1 101 ? 4.241 -3.195 -0.715 1.00 93.19 101 LYS A C 1
ATOM 837 O O . LYS A 1 101 ? 3.410 -3.545 -1.559 1.00 93.19 101 LYS A O 1
ATOM 842 N N . LEU A 1 102 ? 4.875 -2.031 -0.723 1.00 93.44 102 LEU A N 1
ATOM 843 C CA . LEU A 1 102 ? 4.638 -0.949 -1.669 1.00 93.44 102 LEU A CA 1
ATOM 844 C C . LEU A 1 102 ? 5.890 -0.705 -2.504 1.00 93.44 102 LEU A C 1
ATOM 846 O O . LEU A 1 102 ? 7.008 -0.785 -2.004 1.00 93.44 102 LEU A O 1
ATOM 850 N N . ALA A 1 103 ? 5.700 -0.397 -3.778 1.00 91.75 103 ALA A N 1
ATOM 851 C CA . ALA A 1 103 ? 6.777 -0.015 -4.676 1.00 91.75 103 ALA A CA 1
ATOM 852 C C . ALA A 1 103 ? 6.309 1.087 -5.629 1.00 91.75 103 ALA A C 1
ATOM 854 O O . ALA A 1 103 ? 5.112 1.287 -5.807 1.00 91.75 103 ALA A O 1
ATOM 855 N N . ILE A 1 104 ? 7.228 1.800 -6.278 1.00 90.00 104 ILE A N 1
ATOM 856 C CA . ILE A 1 104 ? 6.886 2.743 -7.352 1.00 90.00 104 ILE A CA 1
A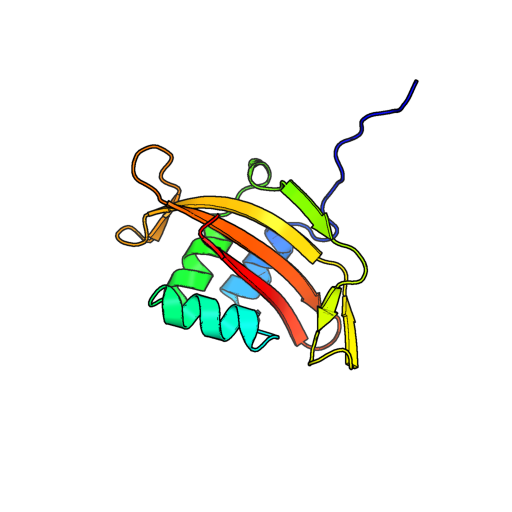TOM 857 C C . ILE A 1 104 ? 7.487 2.225 -8.655 1.00 90.00 104 ILE A C 1
ATOM 859 O O . ILE A 1 104 ? 8.704 2.093 -8.777 1.00 90.00 104 ILE A O 1
ATOM 863 N N . SER A 1 105 ? 6.629 1.929 -9.637 1.00 81.19 105 SER A N 1
ATOM 864 C CA . SER A 1 105 ? 7.066 1.553 -10.982 1.00 81.19 105 SER A CA 1
ATOM 865 C C . SER A 1 105 ? 7.397 2.779 -11.818 1.00 81.19 105 SER A C 1
ATOM 867 O O . SER A 1 105 ? 6.602 3.718 -11.890 1.00 81.19 105 SER A O 1
ATOM 869 N N . ASN A 1 106 ? 8.498 2.701 -12.565 1.00 70.94 106 ASN A N 1
ATOM 870 C CA . ASN A 1 106 ? 8.852 3.695 -13.581 1.00 70.94 106 ASN A CA 1
ATOM 871 C C . ASN A 1 106 ? 7.855 3.741 -14.755 1.00 70.94 106 ASN A C 1
ATOM 873 O O . ASN A 1 106 ? 7.831 4.723 -15.489 1.00 70.94 106 ASN A O 1
ATOM 877 N N . TYR A 1 107 ? 7.032 2.702 -14.939 1.00 66.50 107 TYR A N 1
ATOM 878 C CA . TYR A 1 107 ? 6.086 2.614 -16.057 1.00 66.50 107 TYR A CA 1
ATOM 879 C C . TYR A 1 107 ? 4.676 3.082 -15.700 1.00 66.50 107 TYR A C 1
ATOM 881 O O . TYR A 1 107 ? 3.981 3.647 -16.537 1.00 66.50 107 TYR A O 1
ATOM 889 N N . SER A 1 108 ? 4.225 2.804 -14.478 1.00 59.94 108 SER A N 1
ATOM 890 C CA . SER A 1 108 ? 2.789 2.800 -14.160 1.00 59.94 108 SER A CA 1
ATOM 891 C C . SER A 1 108 ? 2.442 3.386 -12.789 1.00 59.94 108 SER A C 1
ATOM 893 O O . SER A 1 108 ? 1.278 3.351 -12.397 1.00 59.94 108 SER A O 1
ATOM 895 N N . LYS A 1 109 ? 3.410 4.028 -12.111 1.00 69.62 109 LYS A N 1
ATOM 896 C CA . LYS A 1 109 ? 3.228 4.656 -10.788 1.00 69.62 109 LYS A CA 1
ATOM 897 C C . LYS A 1 109 ? 2.834 3.591 -9.730 1.00 69.62 109 LYS A C 1
ATOM 899 O O . LYS A 1 109 ? 3.171 2.433 -9.948 1.00 69.62 109 LYS A O 1
ATOM 904 N N . ALA A 1 110 ? 2.362 3.939 -8.528 1.00 68.94 110 ALA A N 1
ATOM 905 C CA . ALA A 1 110 ? 2.502 3.102 -7.315 1.00 68.94 110 ALA A CA 1
ATOM 906 C C . ALA A 1 110 ? 1.967 1.651 -7.451 1.00 68.94 110 ALA A C 1
ATOM 908 O O . ALA A 1 110 ? 0.860 1.414 -7.918 1.00 68.94 110 ALA A O 1
ATOM 909 N N . LEU A 1 111 ? 2.743 0.665 -7.000 1.00 74.88 111 LEU A N 1
ATOM 910 C CA . LEU A 1 111 ? 2.450 -0.768 -7.076 1.00 74.88 111 LEU A CA 1
ATOM 911 C C . LEU A 1 111 ? 2.271 -1.382 -5.692 1.00 74.88 111 LEU A C 1
ATOM 913 O O . LEU A 1 111 ? 3.093 -1.170 -4.799 1.00 74.88 111 LEU A O 1
ATOM 917 N N . ILE A 1 112 ? 1.257 -2.232 -5.552 1.00 75.44 112 ILE A N 1
ATOM 918 C CA . ILE A 1 112 ? 1.053 -3.077 -4.372 1.00 75.44 112 ILE A CA 1
ATOM 919 C C . ILE A 1 112 ? 1.471 -4.498 -4.714 1.00 75.44 112 ILE A C 1
ATOM 921 O O . ILE A 1 112 ? 0.828 -5.176 -5.520 1.00 75.44 112 ILE A O 1
ATOM 925 N N . VAL A 1 113 ? 2.552 -4.944 -4.078 1.00 70.62 113 VAL A N 1
ATOM 926 C CA . VAL A 1 113 ? 3.198 -6.229 -4.377 1.00 70.62 113 VAL A CA 1
ATOM 927 C C . VAL A 1 113 ? 2.774 -7.321 -3.399 1.00 70.62 113 VAL A C 1
ATOM 929 O O . VAL A 1 113 ? 2.823 -8.501 -3.724 1.00 70.62 113 VAL A O 1
ATOM 932 N N . SER A 1 114 ? 2.352 -6.978 -2.186 1.00 82.88 114 SER A N 1
ATOM 933 C CA . SER A 1 114 ? 1.836 -7.953 -1.222 1.00 82.88 114 SER A CA 1
ATOM 934 C C . SER A 1 114 ? 1.013 -7.245 -0.162 1.00 82.88 114 SER A C 1
ATOM 936 O O . SER A 1 114 ? 1.377 -6.147 0.246 1.00 82.88 114 SER A O 1
ATOM 938 N N . PHE A 1 115 ? -0.057 -7.881 0.298 1.00 84.12 115 PHE A N 1
ATOM 939 C CA . PHE A 1 115 ? -0.896 -7.400 1.389 1.00 84.12 115 PHE A CA 1
ATOM 940 C C . PHE A 1 115 ? -1.414 -8.597 2.182 1.00 84.12 115 PHE A C 1
ATOM 942 O O . PHE A 1 115 ? -1.829 -9.559 1.549 1.00 84.12 115 PHE A O 1
ATOM 949 N N . HIS A 1 116 ? -1.330 -8.610 3.511 1.00 82.00 116 HIS A N 1
ATOM 950 C CA . HIS A 1 116 ? -1.900 -9.678 4.342 1.00 82.00 116 HIS A CA 1
ATOM 951 C C . HIS A 1 116 ? -2.037 -9.256 5.806 1.00 82.00 116 HIS A C 1
ATOM 953 O O . HIS A 1 116 ? -1.320 -8.373 6.278 1.00 82.00 116 HIS A O 1
ATOM 959 N N . LEU A 1 117 ? -2.928 -9.944 6.520 1.00 80.25 117 LEU A N 1
ATOM 960 C CA . LEU A 1 117 ? -2.962 -9.939 7.979 1.00 80.25 117 LEU A CA 1
ATOM 961 C C . LEU A 1 117 ? -1.657 -10.549 8.516 1.00 80.25 117 LEU A C 1
ATOM 963 O O . LEU A 1 117 ? -1.204 -11.574 7.998 1.00 80.25 117 LEU A O 1
ATOM 967 N N . SER A 1 118 ? -1.027 -9.877 9.476 1.00 75.75 118 SER A N 1
ATOM 968 C CA . SER A 1 118 ? 0.263 -10.262 10.069 1.00 75.75 118 SER A CA 1
ATOM 969 C C . SER A 1 118 ? 0.145 -11.126 11.310 1.00 75.75 118 SER A C 1
ATOM 971 O O . SER A 1 118 ? -0.869 -11.004 12.026 1.00 75.75 118 SER A O 1
#

InterPro domains:
  IPR038493 Toxin MqsR superfamily [G3DSA:3.3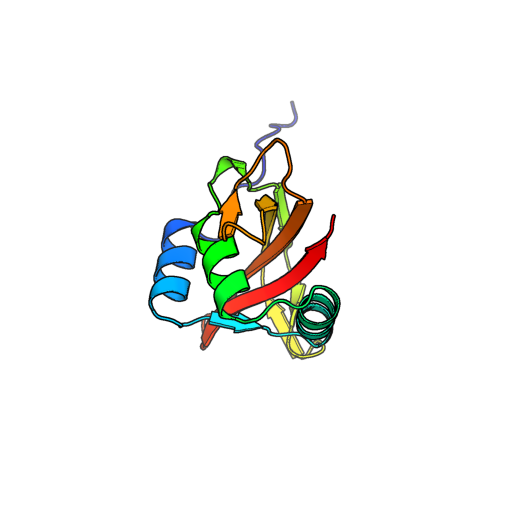0.2310.40] (4-117)

Foldseek 3Di:
DPPPPADDFPDDLVQQLVCLVVVLEDEFDPQQVVQCVVVVHDSVLVSLVSNQDDRVQWDHKDFQDATPNNPDTFIWTKGKFFADSVVSHGDPPPGFIKMWIWTADPVRGIYTHHIHGD

Secondary structure (DSSP, 8-state):
------PPPSS-HHHHHHHHHTT-EEE-SHHHHHHHHHTT--HHHHHHHHHH--GGGEEEEEEEEEEGGGTEEEEEEEEEEEEETTTTEE-TTTPEEEEEEEEEETTTEEEEEEEEE-

Radius of gyration: 13.99 Å; chains: 1; bounding box: 46×25×37 Å

Organism: NCBI:txid2182327

pLDDT: mean 85.86, std 11.21, range [39.5, 96.19]